Protein AF-A0AAW2YT74-F1 (afdb_monomer)

Radius of gyration: 15.4 Å; Cα contacts (8 Å, |Δi|>4): 172; chains: 1; bounding box: 44×27×43 Å

Nearest PDB structures (foldseek):
  8f5p-assembly1_F  TM=9.043E-01  e=1.878E-05  Leishmania tarentolae
  8bbf-assembly1_A  TM=8.851E-01  e=8.085E-05  Homo sapiens
  8bbg-assembly1_A  TM=8.761E-01  e=1.180E-04  Homo sapiens
  8f5o-assembly1_F  TM=8.225E-01  e=7.660E-05  Leishmania tarentolae
  8hmf-assembly1_E  TM=7.747E-01  e=1.762E-03  Tetrahymena thermophila

Organism: NCBI:txid1008807

InterPro domains:
  IPR039468 WDR19, WD40 repeat domain [PF15911] (1-81)

Structure (mmCIF, N/CA/C/O backbone):
data_AF-A0AAW2YT74-F1
#
_e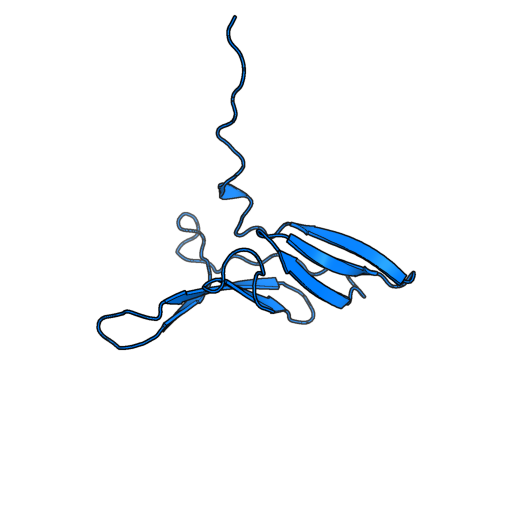ntry.id   AF-A0AAW2YT74-F1
#
loop_
_atom_site.group_PDB
_atom_site.id
_atom_site.type_symbol
_atom_site.label_atom_id
_atom_site.label_alt_id
_atom_site.label_comp_id
_atom_site.label_asym_id
_atom_site.label_entity_id
_atom_site.label_seq_id
_atom_site.pdbx_PDB_ins_code
_atom_site.Cartn_x
_atom_site.Cartn_y
_atom_site.Cartn_z
_atom_site.occupancy
_atom_site.B_iso_or_equiv
_atom_site.auth_seq_id
_atom_site.auth_comp_id
_atom_site.auth_asym_id
_atom_site.auth_atom_id
_atom_site.pdbx_PDB_model_num
ATOM 1 N N . MET A 1 1 ? -0.169 -6.317 3.223 1.00 94.75 1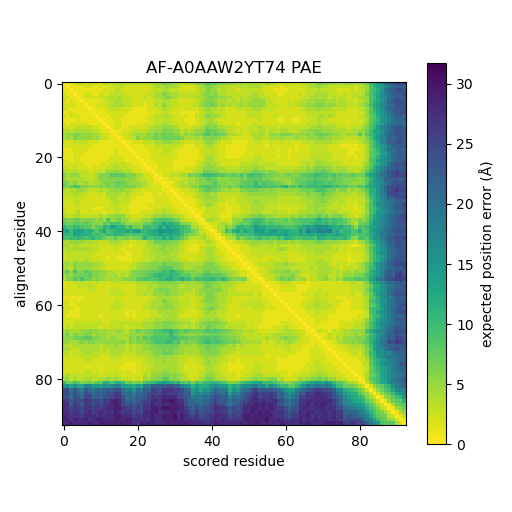 MET A N 1
ATOM 2 C CA . MET A 1 1 ? -1.362 -7.038 2.731 1.00 94.75 1 MET A CA 1
ATOM 3 C C . MET A 1 1 ? -1.340 -6.998 1.221 1.00 94.75 1 MET A C 1
ATOM 5 O O . MET A 1 1 ? -1.016 -5.945 0.689 1.00 94.75 1 MET A O 1
ATOM 9 N N . TRP A 1 2 ? -1.581 -8.129 0.564 1.00 95.56 2 TRP A N 1
ATOM 10 C CA . TRP A 1 2 ? -1.685 -8.186 -0.896 1.00 95.56 2 TRP A CA 1
ATOM 11 C C . TRP A 1 2 ? -3.004 -7.562 -1.342 1.00 95.56 2 TRP A C 1
ATOM 13 O O . TRP A 1 2 ? -3.963 -7.560 -0.568 1.00 95.56 2 TRP A O 1
ATOM 23 N N . ASP A 1 3 ? -3.016 -6.973 -2.534 1.00 95.25 3 ASP A N 1
ATOM 24 C CA . ASP A 1 3 ? -4.268 -6.605 -3.177 1.00 95.25 3 ASP A CA 1
ATOM 25 C C . ASP A 1 3 ? -4.874 -7.858 -3.817 1.00 95.25 3 ASP A C 1
ATOM 27 O O . ASP A 1 3 ? -4.238 -8.525 -4.629 1.00 95.25 3 ASP A O 1
ATOM 31 N N . GLU A 1 4 ? -6.101 -8.200 -3.432 1.00 96.25 4 GLU A N 1
ATOM 32 C CA . GLU A 1 4 ? -6.779 -9.401 -3.933 1.00 96.25 4 GLU A CA 1
ATOM 33 C C . GLU A 1 4 ? -7.113 -9.317 -5.434 1.00 96.25 4 GLU A C 1
ATOM 35 O O . GLU A 1 4 ? -7.334 -10.344 -6.076 1.00 96.25 4 GLU A O 1
ATOM 40 N N . SER A 1 5 ? -7.141 -8.109 -6.009 1.00 94.69 5 SER A N 1
ATOM 41 C CA . SER A 1 5 ? -7.400 -7.896 -7.437 1.00 94.69 5 SER A CA 1
ATOM 42 C C . SER A 1 5 ? -6.143 -7.973 -8.306 1.00 94.69 5 SER A C 1
ATOM 44 O O . SER A 1 5 ? -6.255 -8.249 -9.501 1.00 94.69 5 SER A O 1
ATOM 46 N N . ASP A 1 6 ? -4.957 -7.764 -7.723 1.00 93.25 6 ASP A N 1
ATOM 47 C CA . ASP A 1 6 ? -3.681 -7.783 -8.439 1.00 93.25 6 ASP A CA 1
ATOM 48 C C . ASP A 1 6 ? -2.554 -8.374 -7.565 1.00 93.25 6 ASP A C 1
ATOM 50 O O . ASP A 1 6 ? -2.070 -7.716 -6.636 1.00 93.25 6 ASP A O 1
ATOM 54 N N . PRO A 1 7 ? -2.048 -9.582 -7.889 1.00 92.06 7 PRO A N 1
ATOM 55 C CA . PRO A 1 7 ? -1.012 -10.254 -7.104 1.00 92.06 7 PRO A CA 1
ATOM 56 C C . PRO A 1 7 ? 0.363 -9.573 -7.187 1.00 92.06 7 PRO A C 1
ATOM 58 O O . PRO A 1 7 ? 1.295 -9.981 -6.493 1.00 92.06 7 PRO A O 1
ATOM 61 N N . THR A 1 8 ? 0.529 -8.567 -8.046 1.00 95.19 8 THR A N 1
ATOM 62 C CA . THR A 1 8 ? 1.745 -7.751 -8.119 1.00 95.19 8 THR A CA 1
ATOM 63 C C . THR A 1 8 ? 1.691 -6.545 -7.186 1.00 95.19 8 THR A C 1
ATOM 65 O O . THR A 1 8 ? 2.723 -5.923 -6.947 1.00 95.19 8 THR A O 1
ATOM 68 N N . ILE A 1 9 ? 0.536 -6.227 -6.599 1.00 95.75 9 ILE A N 1
ATOM 69 C CA . ILE A 1 9 ? 0.359 -5.059 -5.738 1.00 95.75 9 ILE A CA 1
ATOM 70 C C . ILE A 1 9 ? 0.242 -5.493 -4.280 1.00 95.75 9 ILE A C 1
ATOM 72 O O . ILE A 1 9 ? -0.509 -6.397 -3.918 1.00 95.75 9 ILE A O 1
ATOM 76 N N . PHE A 1 10 ? 0.958 -4.797 -3.399 1.00 96.19 10 PHE A N 1
ATOM 77 C CA . PHE A 1 10 ? 0.739 -4.927 -1.965 1.00 96.19 10 PHE A CA 1
ATOM 78 C C . PHE A 1 10 ? 0.822 -3.587 -1.247 1.00 96.19 10 PHE A C 1
ATOM 80 O O . PHE A 1 10 ? 1.486 -2.642 -1.671 1.00 96.19 10 PHE A O 1
ATOM 87 N N . VAL A 1 11 ? 0.150 -3.522 -0.105 1.00 96.81 11 VAL A N 1
ATOM 88 C CA . VAL A 1 11 ? 0.090 -2.346 0.755 1.00 96.81 11 VAL A CA 1
ATOM 89 C C . VAL A 1 11 ? 0.792 -2.648 2.069 1.00 96.81 11 VAL A C 1
ATOM 91 O O . VAL A 1 11 ? 0.446 -3.604 2.778 1.00 96.81 11 VAL A O 1
ATOM 94 N N . ALA A 1 12 ? 1.779 -1.822 2.405 1.00 95.38 12 ALA A N 1
ATOM 95 C CA . ALA A 1 12 ? 2.343 -1.768 3.746 1.00 95.38 12 ALA A CA 1
ATOM 96 C C . ALA A 1 12 ? 1.571 -0.736 4.573 1.00 95.38 12 ALA A C 1
ATOM 98 O O . ALA A 1 12 ? 1.207 0.327 4.070 1.00 95.38 12 ALA A O 1
ATOM 99 N N . SER A 1 13 ? 1.330 -1.046 5.843 1.00 93.44 13 SER A N 1
ATOM 100 C CA . SER A 1 13 ? 0.658 -0.149 6.779 1.00 93.44 13 SER A CA 1
ATOM 101 C C . SER A 1 13 ? 1.534 0.058 8.004 1.00 93.44 13 SER A C 1
ATOM 103 O O . SER A 1 13 ? 1.995 -0.915 8.601 1.00 93.44 13 SER A O 1
ATOM 105 N N . ASP A 1 14 ? 1.733 1.315 8.386 1.00 90.25 14 ASP A N 1
ATOM 106 C CA . ASP A 1 14 ? 2.285 1.691 9.685 1.00 90.25 14 ASP A CA 1
ATOM 107 C C . ASP A 1 14 ? 1.187 2.316 10.570 1.00 90.25 14 ASP A C 1
ATOM 109 O O . ASP A 1 14 ? -0.013 2.169 10.313 1.00 90.25 14 ASP A O 1
ATOM 113 N N . ASN A 1 15 ? 1.570 2.966 11.670 1.00 86.94 15 ASN A N 1
ATOM 114 C CA . ASN A 1 15 ? 0.621 3.592 12.593 1.00 86.94 15 ASN A CA 1
ATOM 115 C C . ASN A 1 15 ? -0.023 4.885 12.057 1.00 86.94 15 ASN A C 1
ATOM 117 O O . ASN A 1 15 ? -0.963 5.372 12.682 1.00 86.94 15 ASN A O 1
ATOM 121 N N . LYS A 1 16 ? 0.466 5.440 10.945 1.00 89.94 16 LYS A N 1
ATOM 122 C CA . LYS A 1 16 ? 0.040 6.733 10.388 1.00 89.94 16 LYS A CA 1
ATOM 123 C C . LYS A 1 16 ? -0.460 6.641 8.953 1.00 89.94 16 LYS A C 1
ATOM 125 O O . LYS A 1 16 ? -1.227 7.500 8.534 1.00 89.94 16 LYS A O 1
ATOM 130 N N . SER A 1 17 ? -0.025 5.646 8.189 1.00 94.00 17 SER A N 1
ATOM 131 C CA . SER A 1 17 ? -0.208 5.632 6.746 1.00 94.00 17 SER A CA 1
ATOM 132 C C . SER A 1 17 ? -0.236 4.239 6.128 1.00 94.00 17 SER A C 1
ATOM 134 O O . SER A 1 17 ? 0.221 3.244 6.699 1.00 94.00 17 SER A O 1
ATOM 136 N N . PHE A 1 18 ? -0.772 4.204 4.915 1.00 95.69 18 PHE A N 1
ATOM 137 C CA . PHE A 1 18 ? -0.646 3.135 3.944 1.00 95.69 18 PHE A CA 1
ATOM 138 C C . PHE A 1 18 ? 0.310 3.576 2.836 1.00 95.69 18 PHE A C 1
ATOM 140 O O . PHE A 1 18 ? 0.247 4.715 2.373 1.00 95.69 18 PHE A O 1
ATOM 147 N N . THR A 1 19 ? 1.188 2.673 2.407 1.00 96.50 19 THR A N 1
ATOM 148 C CA . THR A 1 19 ? 2.060 2.858 1.241 1.00 96.50 19 THR A CA 1
ATOM 149 C C . THR A 1 19 ? 1.855 1.692 0.283 1.00 96.50 19 THR A C 1
ATOM 151 O O . THR A 1 19 ? 1.928 0.532 0.696 1.00 96.50 19 THR A O 1
ATOM 154 N N . THR A 1 20 ? 1.594 1.998 -0.986 1.00 96.56 20 THR A N 1
ATOM 155 C CA . THR A 1 20 ? 1.397 1.000 -2.044 1.00 96.56 20 THR A CA 1
ATOM 156 C C . THR A 1 20 ? 2.721 0.679 -2.719 1.00 96.56 20 THR A C 1
ATOM 158 O O . THR A 1 20 ? 3.503 1.578 -3.038 1.00 96.56 20 THR A O 1
ATOM 161 N N . TYR A 1 21 ? 2.948 -0.606 -2.960 1.00 96.81 21 TYR A N 1
ATOM 162 C CA . TYR A 1 21 ? 4.124 -1.127 -3.631 1.00 96.81 21 TYR A CA 1
ATOM 163 C C . TYR A 1 21 ? 3.728 -2.020 -4.801 1.00 96.81 21 TYR A C 1
ATOM 165 O O . TYR A 1 21 ? 2.752 -2.765 -4.720 1.00 96.81 21 TYR A O 1
ATOM 173 N N . VAL A 1 22 ? 4.539 -1.968 -5.854 1.00 96.25 22 VAL A N 1
ATOM 174 C CA . VAL A 1 22 ? 4.452 -2.836 -7.028 1.00 96.25 22 VAL A CA 1
ATOM 175 C C . VAL A 1 22 ? 5.630 -3.801 -7.004 1.00 96.25 22 VAL A C 1
ATOM 177 O O . VAL A 1 22 ? 6.793 -3.393 -6.931 1.00 96.25 22 VAL A O 1
ATOM 180 N N . TYR A 1 23 ? 5.326 -5.089 -7.048 1.00 96.06 23 TYR A N 1
ATOM 181 C CA . TYR A 1 23 ? 6.273 -6.176 -7.201 1.00 96.06 23 TYR A CA 1
ATOM 182 C C . TYR A 1 23 ? 6.496 -6.464 -8.687 1.00 96.06 23 TYR A C 1
ATOM 184 O O . TYR A 1 23 ? 5.588 -6.853 -9.413 1.00 96.06 23 TYR A O 1
ATOM 192 N N . CYS A 1 24 ? 7.739 -6.314 -9.130 1.00 95.00 24 CYS A N 1
ATOM 193 C CA . CYS A 1 24 ? 8.164 -6.606 -10.490 1.00 95.00 24 CYS A CA 1
ATOM 194 C C . CYS A 1 24 ? 9.015 -7.883 -10.476 1.00 95.00 24 CYS A C 1
ATOM 196 O O . CYS A 1 24 ? 10.203 -7.811 -10.140 1.00 95.00 24 CYS A O 1
ATOM 198 N N . PRO A 1 25 ? 8.457 -9.053 -10.842 1.00 92.38 25 PRO A N 1
ATOM 199 C CA . PRO A 1 25 ? 9.198 -10.314 -10.813 1.00 92.38 25 PRO A CA 1
ATOM 200 C C . PRO A 1 25 ? 10.310 -10.368 -11.867 1.00 92.38 25 PRO A C 1
ATOM 202 O O . PRO A 1 25 ? 11.323 -11.036 -11.664 1.00 92.38 25 PRO A O 1
ATOM 205 N N . VAL A 1 26 ? 10.147 -9.644 -12.980 1.00 90.56 26 VAL A N 1
ATOM 206 C CA . VAL A 1 26 ? 11.077 -9.659 -14.113 1.00 90.56 26 VAL A CA 1
ATOM 207 C C . VAL A 1 26 ? 11.716 -8.286 -14.279 1.00 90.56 26 VAL A C 1
ATOM 209 O O . VAL A 1 26 ? 11.106 -7.351 -14.790 1.00 90.56 26 VAL A O 1
ATOM 212 N N . THR A 1 27 ? 12.980 -8.170 -13.878 1.00 90.81 27 THR A N 1
ATOM 213 C CA . THR A 1 27 ? 13.842 -7.036 -14.235 1.00 90.81 27 THR A CA 1
ATOM 214 C C . THR A 1 27 ? 15.219 -7.552 -14.644 1.00 90.81 27 THR A C 1
ATOM 216 O O . THR A 1 27 ? 15.588 -8.682 -14.316 1.00 90.81 27 THR A O 1
ATOM 219 N N . ARG A 1 28 ? 16.028 -6.706 -15.297 1.00 93.38 28 ARG A N 1
ATOM 220 C CA . ARG A 1 28 ? 17.433 -7.020 -15.629 1.00 93.38 28 ARG A CA 1
ATOM 221 C C . ARG A 1 28 ? 18.264 -7.442 -14.406 1.00 93.38 28 ARG A C 1
ATOM 223 O O . ARG A 1 28 ? 19.262 -8.135 -14.560 1.00 93.38 28 ARG A O 1
ATOM 230 N N . TRP A 1 29 ? 17.858 -7.026 -13.207 1.00 92.81 29 TRP A N 1
ATOM 231 C CA . TRP A 1 29 ? 18.584 -7.217 -11.951 1.00 92.81 29 TRP A CA 1
ATOM 232 C C . TRP A 1 29 ? 17.870 -8.176 -10.983 1.00 92.81 29 TRP A C 1
ATOM 234 O O . TRP A 1 29 ? 18.101 -8.103 -9.774 1.00 92.81 29 TRP A O 1
ATOM 244 N N . GLY A 1 30 ? 16.979 -9.034 -11.494 1.00 94.44 30 GLY A N 1
ATOM 245 C CA . GLY A 1 30 ? 16.136 -9.934 -10.697 1.00 94.44 30 GLY A CA 1
ATOM 246 C C . GLY A 1 30 ? 14.859 -9.266 -10.163 1.00 94.44 30 GLY A C 1
ATOM 247 O O . GLY A 1 30 ? 14.572 -8.124 -10.527 1.00 94.44 30 GLY A O 1
ATOM 248 N N . PRO A 1 31 ? 14.071 -9.948 -9.316 1.00 94.06 31 PRO A N 1
ATOM 249 C CA . PRO A 1 31 ? 12.836 -9.391 -8.774 1.00 94.06 31 PRO A CA 1
ATOM 250 C C . PRO A 1 31 ? 13.065 -8.109 -7.966 1.00 94.06 31 PRO A C 1
ATOM 252 O O . PRO A 1 31 ? 14.019 -8.010 -7.187 1.00 94.06 31 PRO A O 1
ATOM 255 N N . LYS A 1 32 ? 12.184 -7.121 -8.142 1.00 96.19 32 LYS A N 1
ATOM 256 C CA . LYS A 1 32 ? 12.243 -5.821 -7.460 1.00 96.19 32 LYS A CA 1
ATOM 257 C C . LYS A 1 32 ? 10.883 -5.418 -6.909 1.00 96.19 32 LYS A C 1
ATOM 259 O O . LYS A 1 32 ? 9.850 -5.922 -7.332 1.00 96.19 32 LYS A O 1
ATOM 264 N N . VAL A 1 33 ? 10.912 -4.490 -5.963 1.00 94.88 33 VAL A N 1
ATOM 265 C CA . VAL A 1 33 ? 9.733 -3.859 -5.374 1.00 94.88 33 VAL A CA 1
ATOM 266 C C . VAL A 1 33 ? 9.918 -2.353 -5.470 1.00 94.88 33 VAL A C 1
ATOM 268 O O . VAL A 1 33 ? 10.984 -1.844 -5.119 1.00 94.88 33 VAL A O 1
ATOM 271 N N . TYR A 1 34 ? 8.882 -1.652 -5.916 1.00 94.75 34 TYR A N 1
ATOM 272 C CA . TYR A 1 34 ? 8.881 -0.202 -6.075 1.00 94.75 34 TYR A CA 1
ATOM 273 C C . TYR A 1 34 ? 7.719 0.401 -5.298 1.00 94.75 34 TYR A C 1
ATOM 275 O O . TYR A 1 34 ? 6.602 -0.096 -5.383 1.00 94.75 34 TYR A O 1
ATOM 283 N N . ALA A 1 35 ? 7.974 1.465 -4.537 1.00 94.94 35 ALA A N 1
ATOM 284 C CA . ALA A 1 35 ? 6.895 2.261 -3.960 1.00 94.94 35 ALA A CA 1
ATOM 285 C C . ALA A 1 35 ? 6.234 3.091 -5.067 1.00 94.94 35 ALA A C 1
ATOM 287 O O . ALA A 1 35 ? 6.939 3.621 -5.927 1.00 94.94 35 ALA A O 1
ATOM 288 N N . VAL A 1 36 ? 4.910 3.235 -5.029 1.00 93.56 36 VAL A N 1
ATOM 289 C CA . VAL A 1 36 ? 4.204 4.154 -5.933 1.00 93.56 36 VAL A CA 1
ATOM 290 C C . VAL A 1 36 ? 4.609 5.590 -5.591 1.00 93.56 36 VAL A C 1
ATOM 292 O O . VAL A 1 36 ? 4.645 5.969 -4.420 1.00 93.56 36 VAL A O 1
ATOM 295 N N . GLN A 1 37 ? 4.941 6.386 -6.605 1.00 91.94 37 GLN A N 1
ATOM 296 C CA . GLN A 1 37 ? 5.463 7.747 -6.458 1.00 91.94 37 GLN A CA 1
ATOM 297 C C . GLN A 1 37 ? 4.686 8.730 -7.336 1.00 91.94 37 GLN A C 1
ATOM 299 O O . GLN A 1 37 ? 4.229 8.369 -8.419 1.00 91.94 37 GLN A O 1
ATOM 304 N N . GLN A 1 38 ? 4.572 9.983 -6.892 1.00 81.12 38 GLN A N 1
ATOM 305 C CA . GLN A 1 38 ? 4.061 11.073 -7.721 1.00 81.12 38 GLN A CA 1
ATOM 306 C C . GLN A 1 38 ? 5.161 11.603 -8.634 1.00 81.12 38 GLN A C 1
ATOM 308 O O . GLN A 1 38 ? 6.194 12.091 -8.170 1.00 81.12 38 GLN A O 1
ATOM 313 N N . HIS A 1 39 ? 4.904 11.556 -9.939 1.00 75.62 39 HIS A N 1
ATOM 314 C CA . HIS A 1 39 ? 5.806 12.111 -10.944 1.00 75.62 39 HIS A CA 1
ATOM 315 C C . HIS A 1 39 ? 5.968 13.633 -10.797 1.00 75.62 39 HIS A C 1
ATOM 317 O O . HIS A 1 39 ? 7.083 14.140 -10.882 1.00 75.62 39 HIS A O 1
ATOM 323 N N . GLU A 1 40 ? 4.877 14.353 -10.517 1.00 76.12 40 GLU A N 1
ATOM 324 C CA . GLU A 1 40 ? 4.865 15.821 -10.408 1.00 76.12 40 GLU A CA 1
ATOM 325 C C . GLU A 1 40 ? 5.602 16.342 -9.165 1.00 76.12 40 GLU A C 1
ATOM 327 O O . GLU A 1 40 ? 6.173 17.430 -9.186 1.00 76.12 40 GLU A O 1
ATOM 332 N N . GLN A 1 41 ? 5.654 15.547 -8.093 1.00 74.50 41 GLN A N 1
ATOM 333 C CA . GLN A 1 41 ? 6.312 15.904 -6.832 1.00 74.50 41 GLN A CA 1
ATOM 334 C C . GLN A 1 41 ? 7.692 15.255 -6.694 1.00 74.50 41 GLN A C 1
ATOM 336 O O . GLN A 1 41 ? 8.034 14.714 -5.641 1.00 74.50 41 GLN A O 1
ATOM 341 N N . ASN A 1 42 ? 8.489 15.284 -7.764 1.00 80.31 42 ASN A N 1
ATOM 342 C CA . ASN A 1 42 ? 9.882 14.827 -7.765 1.00 80.31 42 ASN A CA 1
ATOM 343 C C . ASN A 1 42 ? 10.075 13.394 -7.211 1.00 80.31 42 ASN A C 1
ATOM 345 O O . ASN A 1 42 ? 11.006 13.130 -6.450 1.00 80.31 42 ASN A O 1
ATOM 349 N N . GLY A 1 43 ? 9.165 12.470 -7.541 1.00 82.75 43 GLY A N 1
ATOM 350 C CA . GLY A 1 43 ? 9.253 11.074 -7.101 1.00 82.75 43 GLY A CA 1
ATOM 351 C C . GLY A 1 43 ? 8.886 10.846 -5.630 1.00 82.75 43 GLY A C 1
ATOM 352 O O . GLY A 1 43 ? 9.280 9.836 -5.042 1.00 82.75 43 GLY A O 1
ATOM 353 N N . THR A 1 44 ? 8.141 11.761 -5.005 1.00 90.00 44 THR A N 1
ATOM 354 C CA . THR A 1 44 ? 7.668 11.577 -3.625 1.00 90.00 44 THR A CA 1
ATOM 355 C C . THR A 1 44 ? 6.746 10.361 -3.534 1.00 90.00 44 THR A C 1
ATOM 357 O O . THR A 1 44 ? 5.830 10.198 -4.340 1.00 90.00 44 THR A O 1
ATOM 360 N N . VAL A 1 45 ? 6.987 9.493 -2.547 1.00 92.12 45 VAL A N 1
ATOM 361 C CA . VAL A 1 45 ? 6.187 8.280 -2.320 1.00 92.12 45 VAL A CA 1
ATOM 362 C C . VAL A 1 45 ? 4.748 8.648 -1.972 1.00 92.12 45 VAL A C 1
ATOM 364 O O . VAL A 1 45 ? 4.507 9.388 -1.018 1.00 92.12 45 VAL A O 1
ATOM 367 N N . VAL A 1 46 ? 3.801 8.071 -2.711 1.00 93.06 46 VAL A N 1
ATOM 368 C CA . VAL A 1 46 ? 2.369 8.207 -2.450 1.00 93.06 46 VAL A CA 1
ATOM 369 C C . VAL A 1 46 ? 2.028 7.491 -1.153 1.00 93.06 46 VAL A C 1
ATOM 371 O O . VAL A 1 46 ? 2.273 6.291 -0.997 1.00 93.06 46 VAL A O 1
ATOM 374 N N . LYS A 1 47 ? 1.431 8.237 -0.226 1.00 93.88 47 LYS A N 1
ATOM 375 C CA . LYS A 1 47 ? 0.932 7.723 1.046 1.00 93.88 47 LYS A CA 1
ATOM 376 C C . LYS A 1 47 ? -0.530 8.089 1.218 1.00 93.88 47 LYS A C 1
ATOM 37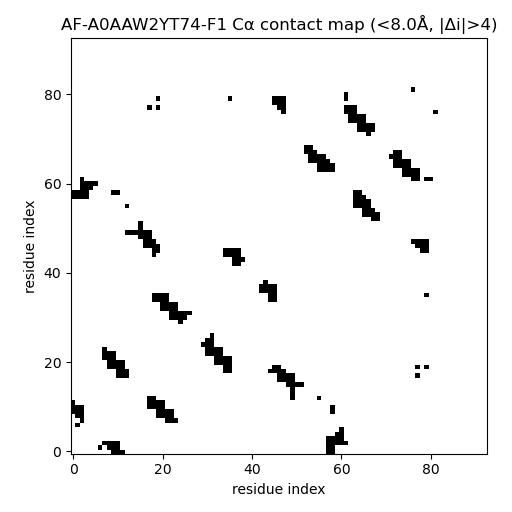8 O O . LYS A 1 47 ? -0.962 9.160 0.808 1.00 93.88 47 LYS A O 1
ATOM 383 N N . THR A 1 48 ? -1.274 7.210 1.869 1.00 94.81 48 THR A N 1
ATOM 384 C CA . THR A 1 48 ? -2.657 7.457 2.289 1.00 94.81 48 THR A CA 1
ATOM 385 C C . THR A 1 48 ? -2.702 7.457 3.802 1.00 94.81 48 THR A C 1
ATOM 387 O O . THR A 1 48 ? -2.119 6.571 4.422 1.00 94.81 48 THR A O 1
ATOM 390 N N . GLU A 1 49 ? -3.358 8.436 4.415 1.00 92.88 49 GLU A N 1
ATOM 391 C CA . GLU A 1 49 ? -3.465 8.481 5.872 1.00 92.88 49 GLU A CA 1
ATOM 392 C C . GLU A 1 49 ? -4.262 7.288 6.405 1.00 92.88 49 GLU A C 1
ATOM 394 O O . GLU A 1 49 ? -5.302 6.900 5.868 1.00 92.88 49 GLU A O 1
ATOM 399 N N . ARG A 1 50 ? -3.760 6.692 7.487 1.00 88.25 50 ARG A N 1
ATOM 400 C CA . ARG A 1 50 ? -4.464 5.634 8.200 1.00 88.25 50 ARG A CA 1
ATOM 401 C C . ARG A 1 50 ? -5.391 6.274 9.232 1.00 88.25 50 ARG A C 1
ATOM 403 O O . ARG A 1 50 ? -4.903 7.008 10.095 1.00 88.25 50 ARG A O 1
ATOM 410 N N . PRO A 1 51 ? -6.694 5.950 9.235 1.00 87.62 51 PRO A N 1
ATOM 411 C CA . PRO A 1 51 ? -7.588 6.499 10.241 1.00 87.62 51 PRO A CA 1
ATOM 412 C C . PRO A 1 51 ? -7.221 6.022 11.657 1.00 87.62 51 PRO A C 1
ATOM 414 O O . PRO A 1 51 ? -6.814 4.875 11.881 1.00 87.62 51 PRO A O 1
ATOM 417 N N . TYR A 1 52 ? -7.363 6.912 12.640 1.00 86.50 52 TYR A N 1
ATOM 418 C CA . TYR A 1 52 ? -6.922 6.651 14.009 1.00 86.50 52 TYR A CA 1
ATOM 419 C C . TYR A 1 52 ? -7.718 5.526 14.681 1.00 86.50 52 TYR A C 1
ATOM 421 O O . TYR A 1 52 ? -8.941 5.581 14.799 1.00 86.50 52 TYR A O 1
ATOM 429 N N . GLY A 1 53 ? -7.007 4.525 15.208 1.00 84.38 53 GLY A N 1
ATOM 430 C CA . GLY A 1 53 ? -7.618 3.390 15.902 1.00 84.38 53 GLY A CA 1
ATOM 431 C C . GLY A 1 53 ? -8.327 2.399 14.979 1.00 84.38 53 GLY A C 1
ATOM 432 O O . GLY A 1 53 ? -9.172 1.646 15.456 1.00 84.38 53 GLY A O 1
ATOM 433 N N . PHE A 1 54 ? -8.008 2.415 13.683 1.00 88.25 54 PHE A N 1
ATOM 434 C CA . PHE A 1 54 ? -8.545 1.474 12.706 1.00 88.25 54 PHE A CA 1
ATOM 435 C C . PHE A 1 54 ? -7.542 0.344 12.479 1.00 88.25 54 PHE A C 1
ATOM 437 O O . PHE A 1 54 ? -6.333 0.591 12.433 1.00 88.25 54 PHE A O 1
ATOM 444 N N . ALA A 1 55 ? -8.026 -0.884 12.310 1.00 92.31 55 ALA A N 1
ATOM 445 C CA . ALA A 1 55 ? -7.211 -2.055 11.998 1.00 92.31 55 ALA A CA 1
ATOM 446 C C . ALA A 1 55 ? -7.461 -2.497 10.545 1.00 92.31 55 ALA A C 1
ATOM 448 O O . ALA A 1 55 ? -8.598 -2.835 10.219 1.00 92.31 55 ALA A O 1
ATOM 449 N N . PRO A 1 56 ? -6.451 -2.482 9.661 1.00 94.50 56 PRO A N 1
ATOM 450 C CA . PRO A 1 56 ? -6.634 -2.906 8.278 1.00 94.50 56 PRO A CA 1
ATOM 451 C C . PRO A 1 56 ? -6.832 -4.428 8.206 1.00 94.50 56 PRO A C 1
ATOM 453 O O . PRO A 1 56 ? -6.130 -5.174 8.885 1.00 94.50 56 PRO A O 1
ATOM 456 N N . ILE A 1 57 ? -7.784 -4.875 7.384 1.00 95.06 57 ILE A N 1
ATOM 457 C CA . ILE A 1 57 ? -8.172 -6.287 7.234 1.00 95.06 57 ILE A CA 1
ATOM 458 C C . ILE A 1 57 ? -7.715 -6.833 5.882 1.00 95.06 57 ILE A C 1
ATOM 460 O O . ILE A 1 57 ? -6.950 -7.792 5.838 1.00 95.06 57 ILE A O 1
ATOM 464 N N . LEU A 1 58 ? -8.166 -6.218 4.786 1.00 95.44 58 LEU A N 1
ATOM 465 C CA . LEU A 1 58 ? -7.868 -6.658 3.420 1.00 95.44 58 LEU A CA 1
ATOM 466 C C . LEU A 1 58 ? -7.736 -5.464 2.475 1.00 95.44 58 LEU A C 1
ATOM 468 O O . LEU A 1 58 ? -8.308 -4.403 2.736 1.00 95.44 58 LEU A O 1
ATOM 472 N N . CYS A 1 59 ? -7.006 -5.661 1.380 1.00 96.44 59 CYS A N 1
ATOM 473 C CA . CYS A 1 59 ? -6.891 -4.711 0.280 1.00 96.44 59 CYS A CA 1
ATOM 474 C C . CYS A 1 59 ? -7.504 -5.332 -0.973 1.00 96.44 59 CYS A C 1
ATOM 476 O O . CYS A 1 59 ? -7.200 -6.476 -1.294 1.00 96.44 59 CYS A O 1
ATOM 478 N N . ASN A 1 60 ? -8.371 -4.603 -1.665 1.00 95.69 60 ASN A N 1
ATOM 479 C CA . ASN A 1 60 ? -8.951 -5.059 -2.920 1.00 95.69 60 ASN A CA 1
ATOM 480 C C . ASN A 1 60 ? -9.211 -3.870 -3.842 1.00 95.69 60 ASN A C 1
ATOM 482 O O . ASN A 1 60 ? -9.931 -2.943 -3.457 1.00 95.69 60 ASN A O 1
ATOM 486 N N . ALA A 1 61 ? -8.647 -3.920 -5.045 1.00 94.25 61 ALA A N 1
ATOM 487 C CA . ALA A 1 61 ? -8.788 -2.911 -6.089 1.00 94.25 61 ALA A CA 1
ATOM 488 C C . ALA A 1 61 ? -8.531 -1.488 -5.567 1.00 94.25 61 ALA A C 1
ATOM 490 O O . ALA A 1 61 ? -9.342 -0.578 -5.759 1.00 94.25 61 ALA A O 1
ATOM 491 N N . GLY A 1 62 ? -7.431 -1.309 -4.830 1.00 93.50 62 GLY A N 1
ATOM 492 C CA . GLY A 1 62 ? -7.039 0.003 -4.318 1.00 93.50 62 GLY A CA 1
ATOM 493 C C . GLY A 1 62 ? -7.812 0.493 -3.097 1.00 93.50 62 GLY A C 1
ATOM 494 O O . GLY A 1 62 ? -7.677 1.654 -2.708 1.00 93.50 62 GLY A O 1
ATOM 495 N N . LYS A 1 63 ? -8.625 -0.365 -2.475 1.00 95.50 63 LYS A N 1
ATOM 496 C CA . LYS A 1 63 ? -9.394 -0.038 -1.270 1.00 95.50 63 LYS A CA 1
ATOM 497 C C . LYS A 1 63 ? -8.968 -0.926 -0.120 1.00 95.50 63 LYS A C 1
ATOM 499 O O . LYS A 1 63 ? -8.973 -2.149 -0.236 1.00 95.50 63 LYS A O 1
ATOM 504 N N . VAL A 1 64 ? -8.664 -0.316 1.020 1.00 95.81 64 VAL A N 1
ATOM 505 C CA . VAL A 1 64 ? -8.361 -1.038 2.256 1.00 95.81 64 VAL A CA 1
ATOM 506 C C . VAL A 1 64 ? -9.607 -1.073 3.128 1.00 95.81 64 VAL A C 1
ATOM 508 O O . VAL A 1 64 ? -10.064 -0.039 3.620 1.00 95.81 64 VAL A O 1
ATOM 511 N N . ALA A 1 65 ? -10.145 -2.269 3.357 1.00 95.62 65 ALA A N 1
ATOM 512 C CA . ALA A 1 65 ? -11.168 -2.462 4.372 1.00 95.62 65 ALA A CA 1
ATOM 513 C C . ALA A 1 65 ? -10.515 -2.452 5.755 1.00 95.62 65 ALA A C 1
ATOM 515 O O . ALA A 1 65 ? -9.551 -3.177 6.012 1.00 95.62 65 ALA A O 1
ATOM 516 N N . CYS A 1 66 ? -11.049 -1.636 6.652 1.00 94.06 66 CYS A N 1
ATOM 517 C CA . CYS A 1 66 ? -10.556 -1.461 8.005 1.00 94.06 66 CYS A CA 1
ATOM 518 C C . CYS A 1 66 ? -11.675 -1.701 9.016 1.00 94.06 66 CYS A C 1
ATOM 520 O O . CYS A 1 66 ? -12.794 -1.227 8.831 1.00 94.06 66 CYS A O 1
ATOM 522 N N . GLN A 1 67 ? -11.359 -2.363 10.125 1.00 94.00 67 GLN A N 1
ATOM 523 C CA . GLN A 1 67 ? -12.227 -2.392 11.294 1.00 94.00 67 GLN A CA 1
ATOM 524 C C . GLN A 1 67 ? -12.045 -1.113 12.107 1.00 94.00 67 GLN A C 1
ATOM 526 O O . GLN A 1 67 ? -10.918 -0.753 12.456 1.00 94.00 67 GLN A O 1
ATOM 531 N N . VAL A 1 68 ? -13.144 -0.445 12.439 1.00 90.88 68 VAL A N 1
ATOM 532 C CA . VAL A 1 68 ? -13.142 0.720 13.334 1.00 90.88 68 VAL A CA 1
ATOM 533 C C . VAL A 1 68 ? -13.374 0.280 14.781 1.00 90.88 68 VAL A 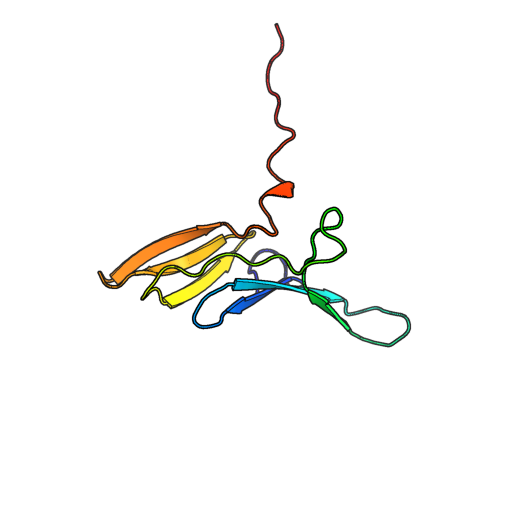C 1
ATOM 535 O O . VAL A 1 68 ? -13.797 -0.846 15.034 1.00 90.88 68 VAL A O 1
ATOM 538 N N . LYS A 1 69 ? -13.150 1.169 15.759 1.00 88.44 69 LYS A N 1
ATOM 539 C CA . LYS A 1 69 ? -13.297 0.835 17.193 1.00 88.44 69 LYS A CA 1
ATOM 540 C C . LYS A 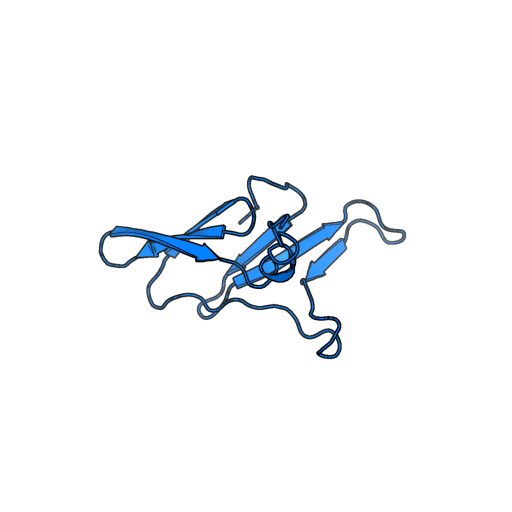1 69 ? -14.681 0.294 17.585 1.00 88.44 69 LYS A C 1
ATOM 542 O O . LYS A 1 69 ? -14.765 -0.479 18.529 1.00 88.44 69 LYS A O 1
ATOM 547 N N . SER A 1 70 ? -15.748 0.681 16.879 1.00 90.31 70 SER A N 1
ATOM 548 C CA . SER A 1 70 ? -17.105 0.150 17.103 1.00 90.31 70 SER A CA 1
ATOM 549 C C . SER A 1 70 ? -17.294 -1.293 16.618 1.00 90.31 70 SER A C 1
ATOM 551 O O . SER A 1 70 ? -18.353 -1.870 16.838 1.00 90.31 70 SER A O 1
ATOM 553 N N . GLY A 1 71 ? -16.308 -1.867 15.924 1.00 88.25 71 GLY A N 1
ATOM 554 C CA . GLY A 1 71 ? -16.385 -3.180 15.288 1.00 88.25 71 GLY A CA 1
ATOM 555 C C . GLY A 1 71 ? -16.920 -3.156 13.853 1.00 88.25 71 GLY A C 1
ATOM 556 O O . GLY A 1 71 ? -16.785 -4.158 13.155 1.00 88.25 71 GLY A O 1
ATOM 557 N N . SER A 1 72 ? -17.476 -2.030 13.390 1.00 92.06 72 SER A N 1
ATOM 558 C CA 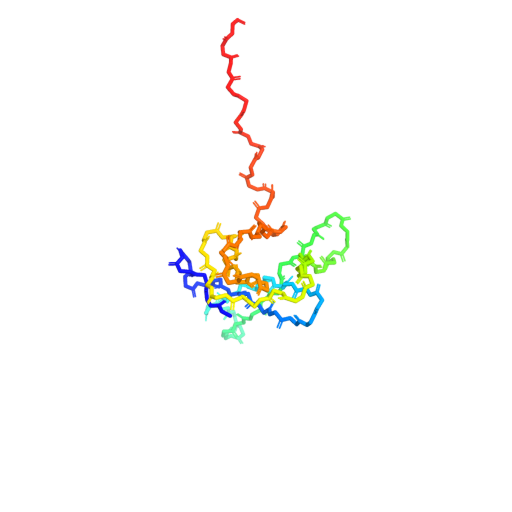. SER A 1 72 ? -17.937 -1.854 12.006 1.00 92.06 72 SER A CA 1
ATOM 559 C C . SER A 1 72 ? -16.772 -1.813 11.009 1.00 9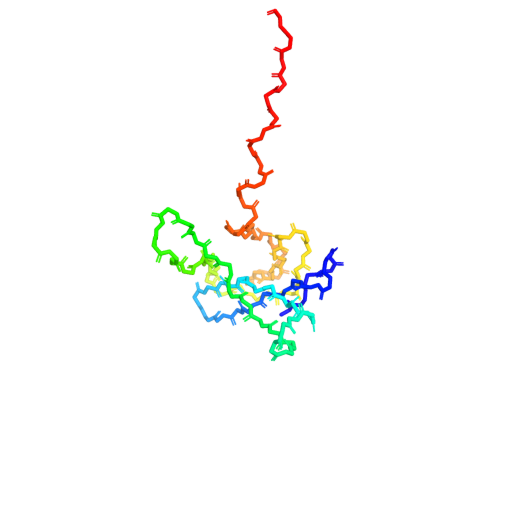2.06 72 SER A C 1
ATOM 561 O O . SER A 1 72 ? -15.627 -1.539 11.378 1.00 92.06 72 SER A O 1
ATOM 563 N N . LEU A 1 73 ? -17.071 -2.052 9.730 1.00 93.56 73 LEU A N 1
ATOM 564 C CA . LEU A 1 73 ? -16.098 -1.932 8.646 1.00 93.56 73 LEU A CA 1
ATOM 565 C C . LEU A 1 73 ? -16.210 -0.572 7.959 1.00 93.56 73 LEU A C 1
ATOM 567 O O . LEU A 1 73 ? -17.308 -0.100 7.674 1.00 93.56 73 LEU A O 1
ATOM 571 N N . ALA A 1 74 ? -15.061 0.026 7.669 1.00 91.94 74 ALA A N 1
ATOM 572 C CA . ALA A 1 74 ? -14.919 1.224 6.856 1.00 91.94 74 ALA A CA 1
ATOM 573 C C . ALA A 1 74 ? -13.961 0.947 5.692 1.00 91.94 74 ALA A C 1
ATOM 575 O O . ALA A 1 74 ? -13.033 0.149 5.823 1.00 91.94 74 ALA A O 1
ATOM 576 N N . LEU A 1 75 ? -14.176 1.615 4.561 1.00 93.75 75 LEU A N 1
ATOM 577 C CA . LEU A 1 75 ? -13.302 1.527 3.393 1.00 93.75 75 LEU A CA 1
ATOM 578 C C . LEU A 1 75 ? -12.437 2.784 3.303 1.00 93.75 75 LEU A C 1
ATOM 580 O O . LEU A 1 75 ? -12.945 3.896 3.429 1.00 93.75 75 LEU A O 1
ATOM 584 N N . VAL A 1 76 ? -11.140 2.595 3.072 1.00 94.38 76 VAL A N 1
ATOM 585 C CA . VAL A 1 76 ? -10.174 3.666 2.809 1.00 94.38 76 VAL A CA 1
ATOM 586 C C . VAL A 1 76 ? -9.699 3.526 1.366 1.00 94.38 76 VAL A C 1
ATOM 588 O O . VAL A 1 76 ? -9.119 2.498 1.015 1.00 94.38 76 VAL A O 1
ATOM 591 N N . ASN A 1 77 ? -9.949 4.539 0.536 1.00 95.06 77 ASN A N 1
ATOM 592 C CA . ASN A 1 77 ? -9.418 4.597 -0.827 1.00 95.06 77 ASN A CA 1
ATOM 593 C C . ASN A 1 77 ? -7.932 4.964 -0.775 1.00 95.06 77 ASN A C 1
ATOM 595 O O . ASN A 1 77 ? -7.546 5.874 -0.041 1.00 95.06 77 ASN A O 1
ATOM 599 N N . LEU A 1 78 ? -7.096 4.241 -1.518 1.00 94.00 78 LEU A N 1
ATOM 600 C CA . LEU A 1 78 ? -5.671 4.529 -1.601 1.00 94.00 78 LEU A CA 1
ATOM 601 C C . LEU A 1 78 ? -5.410 5.626 -2.632 1.00 94.00 78 LEU A C 1
ATOM 603 O O . LEU A 1 78 ? -5.752 5.484 -3.800 1.00 94.00 78 LEU A O 1
ATOM 607 N N . ALA A 1 79 ? -4.662 6.646 -2.226 1.00 92.50 79 ALA A N 1
ATOM 608 C CA . ALA A 1 79 ? -4.237 7.760 -3.076 1.00 92.50 79 ALA A CA 1
ATOM 609 C C . ALA A 1 79 ? -3.440 7.317 -4.319 1.00 92.50 79 ALA A C 1
ATOM 611 O O . ALA A 1 79 ? -3.369 8.031 -5.312 1.00 92.50 79 ALA A O 1
ATOM 612 N N . SER A 1 80 ? -2.843 6.122 -4.285 1.00 90.25 80 SER A N 1
ATOM 613 C CA . SER A 1 80 ? -2.173 5.500 -5.435 1.00 90.25 80 SER A CA 1
ATOM 614 C C . SER A 1 80 ? -3.133 5.076 -6.551 1.00 90.25 80 SER A C 1
ATOM 616 O O . SER A 1 80 ? -2.676 4.808 -7.657 1.00 90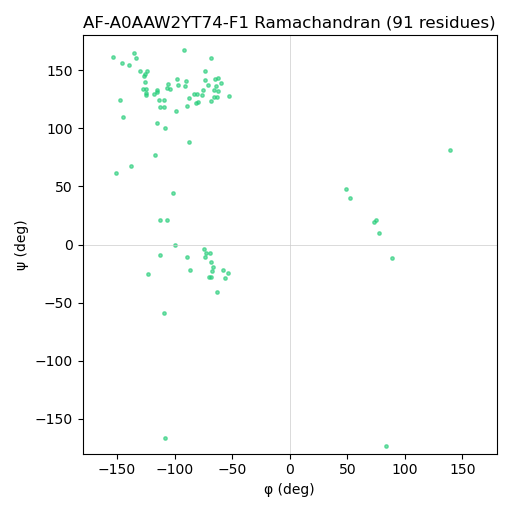.25 80 SER A O 1
ATOM 618 N N . HIS A 1 81 ? -4.435 5.018 -6.267 1.00 87.25 81 HIS A N 1
ATOM 619 C CA . HIS A 1 81 ? -5.493 4.599 -7.185 1.00 87.25 81 HIS A CA 1
ATOM 620 C C . HIS A 1 81 ? -6.434 5.755 -7.568 1.00 87.25 81 HIS A C 1
ATOM 622 O O . HIS A 1 81 ? -7.214 5.613 -8.507 1.00 87.25 81 HIS A O 1
ATOM 628 N N . ASP A 1 82 ? -6.318 6.915 -6.913 1.00 78.00 82 ASP A N 1
ATOM 629 C CA . ASP A 1 82 ? -7.153 8.094 -7.188 1.00 78.00 82 ASP A CA 1
ATOM 630 C C . ASP A 1 82 ? -6.873 8.707 -8.579 1.00 78.00 82 ASP A C 1
ATOM 632 O O . ASP A 1 82 ? -7.754 9.312 -9.181 1.00 78.00 82 ASP A O 1
ATOM 636 N N . GLY A 1 83 ? -5.689 8.473 -9.162 1.00 55.69 83 GLY A N 1
ATOM 637 C CA . GLY A 1 83 ? -5.348 8.906 -10.528 1.00 55.69 83 GLY A CA 1
ATOM 638 C C . GLY A 1 83 ? -6.005 8.099 -11.660 1.00 55.69 83 GLY A C 1
ATOM 639 O O . GLY A 1 83 ? -5.818 8.434 -12.826 1.00 55.69 83 GLY A O 1
ATOM 640 N N . ALA A 1 84 ? -6.757 7.037 -11.346 1.00 46.91 84 ALA A N 1
ATOM 641 C CA . ALA A 1 84 ? -7.463 6.215 -12.334 1.00 46.91 84 ALA A CA 1
ATOM 642 C C . ALA A 1 84 ? -8.962 6.559 -12.465 1.00 46.91 84 ALA A C 1
ATOM 644 O O . ALA A 1 84 ? -9.655 5.936 -13.268 1.00 46.91 84 ALA A O 1
ATOM 645 N N . GLN A 1 85 ? -9.474 7.533 -11.699 1.00 40.09 85 GLN A N 1
ATOM 646 C CA . GLN A 1 85 ? -10.908 7.849 -11.633 1.00 40.09 85 GLN A CA 1
ATOM 647 C C . GLN A 1 85 ? -11.314 9.153 -12.347 1.00 40.09 85 GLN A C 1
ATOM 649 O O . GLN A 1 85 ? -12.382 9.690 -12.071 1.00 40.09 85 GLN A O 1
ATOM 654 N N . GLU A 1 86 ? -10.518 9.658 -13.296 1.00 37.88 86 GLU A N 1
ATOM 655 C CA . GLU A 1 86 ? -10.883 10.865 -14.053 1.00 37.88 86 GLU A CA 1
ATOM 656 C C . GLU A 1 86 ? -10.575 10.746 -15.557 1.00 37.88 86 GLU A C 1
ATOM 658 O O . GLU A 1 86 ? -9.713 11.415 -16.108 1.00 37.88 86 GLU A O 1
ATOM 663 N N . MET A 1 87 ? -11.316 9.861 -16.231 1.00 35.53 87 MET A N 1
ATOM 664 C CA . MET A 1 87 ? -11.835 10.077 -17.593 1.00 35.53 87 MET A CA 1
ATOM 665 C C . MET A 1 87 ? -13.144 9.287 -17.761 1.00 35.53 87 MET A C 1
ATOM 667 O O . MET A 1 87 ? -13.271 8.389 -18.588 1.00 35.53 87 MET A O 1
ATOM 671 N N . SER A 1 88 ? -14.146 9.634 -16.956 1.00 34.59 88 SER A N 1
ATOM 672 C CA . SER A 1 88 ? -15.551 9.452 -17.326 1.00 34.59 88 SER A CA 1
ATOM 673 C C . SER A 1 88 ? -16.194 10.830 -17.390 1.00 34.59 88 SER A C 1
ATOM 675 O O . SER A 1 88 ? -16.895 11.245 -16.471 1.00 34.59 88 SER A O 1
ATOM 677 N N . VAL A 1 89 ? -15.926 11.560 -18.473 1.00 37.81 89 VAL A N 1
ATOM 678 C CA . VAL A 1 89 ? -16.851 12.612 -18.895 1.00 37.81 89 VAL A CA 1
ATOM 679 C C . VAL A 1 89 ? -17.872 11.916 -19.786 1.00 37.81 89 VAL A C 1
ATOM 681 O O . VAL A 1 89 ? -17.675 11.748 -20.988 1.00 37.81 89 VAL A O 1
ATOM 684 N N . GLU A 1 90 ? -18.926 11.409 -19.151 1.00 37.72 90 GLU A N 1
ATOM 685 C CA . GLU A 1 90 ? -20.187 11.158 -19.835 1.00 37.72 90 GLU A CA 1
ATOM 686 C C . GLU A 1 90 ? -20.747 12.492 -20.340 1.00 37.72 90 GLU A C 1
ATOM 688 O O . GLU A 1 90 ? -20.672 13.503 -19.641 1.00 37.72 90 GLU A O 1
ATOM 693 N N . GLY A 1 91 ? -21.369 12.479 -21.519 1.00 32.69 91 GLY A N 1
ATOM 694 C CA . GLY A 1 91 ? -22.349 13.502 -21.873 1.00 32.69 91 GLY A CA 1
ATOM 695 C C . GLY A 1 91 ? -22.270 13.995 -23.304 1.00 32.69 91 GLY A C 1
ATOM 696 O O . GLY A 1 91 ? -21.755 15.074 -23.570 1.00 32.69 91 GLY A O 1
ATOM 697 N N . PHE A 1 92 ? -22.863 13.226 -24.215 1.00 36.44 92 PHE A N 1
ATOM 698 C CA . PHE A 1 92 ? -23.529 13.796 -25.382 1.00 36.44 92 PHE A CA 1
ATOM 699 C C . PHE A 1 92 ? -24.539 14.862 -24.926 1.00 36.44 92 PHE A C 1
ATOM 701 O O . PHE A 1 92 ? -25.410 14.540 -24.119 1.00 36.44 92 PHE A O 1
ATOM 708 N N . HIS A 1 93 ? -24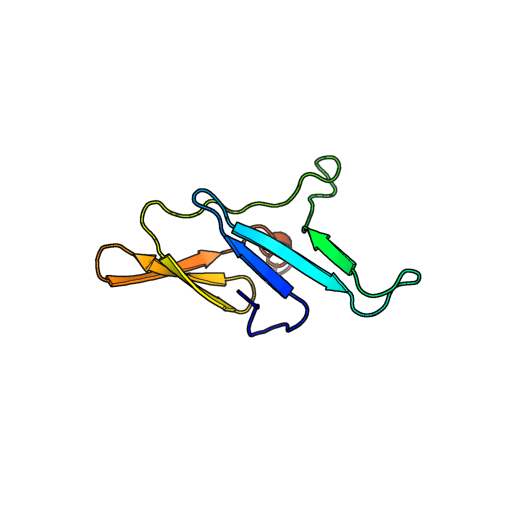.456 16.067 -25.492 1.00 38.78 93 HIS A N 1
ATOM 709 C CA . HIS A 1 93 ? -25.596 16.856 -25.968 1.00 38.78 93 HIS A CA 1
ATOM 710 C C . HIS A 1 93 ? -25.130 17.891 -26.991 1.00 38.78 93 HIS A C 1
ATOM 712 O O . HIS A 1 93 ? -24.125 18.583 -26.718 1.00 38.78 93 HIS A O 1
#

Foldseek 3Di:
DAAPADNQWDWDDDQFWIWIKGWDQDDPVGIDIDTQADPVVVRHGFIFTDDHQWAFDHHYQQWTWTQHPVRDIDIGGGPSNPVVPPDPPDDDD

Solvent-accessible surface area (backbone atoms only — not comparable to full-atom values): 5604 Å² total; per-residue (Å²): 84,57,24,78,72,39,92,44,34,32,40,51,72,65,96,57,30,35,36,45,32,42,50,38,74,81,48,101,84,46,64,48,75,42,71,44,50,38,75,91,61,80,58,41,68,42,62,24,79,44,64,88,76,48,45,80,75,51,32,46,79,54,29,37,36,22,36,38,84,87,69,50,80,46,78,42,76,34,62,83,47,60,84,75,74,80,84,77,83,79,76,92,129

Mean predicted aligned error: 7.24 Å

Sequence (93 aa):
MWDESDPTIFVASDNKSFTTYVYCPVTRWGPKVYAVQQHEQNGTVVKTERPYGFAPILCNAGKVACQVKSGSLALVNLASHDGAQEMSVEGFH

Secondary structure (DSSP, 8-state):
-EETTEEEEEEEE-SSEEEEEEEES--TTSSEEEE-EETTTTTEEPEEEPPTT-EEEEEETTEEEEE-TTS-EEEEE-TTTGGGS--------

pLDDT: mean 85.72, std 17.72, range [32.69, 96.81]